Protein AF-A0AA43DBY9-F1 (afdb_monomer)

pLDDT: mean 85.91, std 15.29, range [46.62, 98.38]

Foldseek 3Di:
DVVVVVVVVVVVVVVVVVVVVVVVVPPPDDPDDDDPLADDPVLLVQLVVQLVVQLVVLVPPPDDPVVSVVSSVVSNVVSCVVSVHDPVSNVVNVVVCVVPPD

Structure (mmCIF, N/CA/C/O backbone):
data_AF-A0AA43DBY9-F1
#
_entry.id   AF-A0AA43DBY9-F1
#
loop_
_atom_site.group_PDB
_atom_site.id
_atom_site.type_symbol
_atom_site.label_atom_id
_atom_site.label_alt_id
_atom_site.label_comp_id
_atom_site.label_asym_id
_atom_site.label_entity_id
_atom_site.label_seq_id
_atom_site.pdbx_PDB_ins_code
_atom_site.Cartn_x
_atom_site.Cartn_y
_atom_site.Cartn_z
_atom_site.occupancy
_atom_site.B_iso_or_equiv
_atom_site.auth_seq_id
_atom_site.auth_comp_id
_atom_site.auth_asym_id
_atom_site.auth_atom_id
_atom_site.pdbx_PDB_model_num
ATOM 1 N N . MET A 1 1 ? -58.411 -23.085 41.525 1.00 48.53 1 MET A N 1
ATOM 2 C CA . MET A 1 1 ? -57.059 -22.514 41.765 1.00 48.53 1 MET A CA 1
ATOM 3 C C . MET A 1 1 ? -55.977 -22.887 40.731 1.00 48.53 1 MET A C 1
ATOM 5 O O . MET A 1 1 ? -55.152 -22.036 40.438 1.00 48.53 1 MET A O 1
ATOM 9 N N . ARG A 1 2 ? -55.963 -24.077 40.094 1.00 50.91 2 ARG A N 1
ATOM 10 C CA . ARG A 1 2 ? -54.884 -24.481 39.144 1.00 50.91 2 ARG A CA 1
ATOM 11 C C . ARG A 1 2 ? -54.763 -23.659 37.839 1.00 50.91 2 ARG A C 1
ATOM 13 O O . ARG A 1 2 ? -53.712 -23.691 37.204 1.00 50.91 2 ARG A O 1
ATOM 20 N N . LYS A 1 3 ? -55.812 -22.937 37.414 1.00 50.12 3 LYS A N 1
ATOM 21 C CA . LYS A 1 3 ? -55.824 -22.167 36.148 1.00 50.12 3 LYS A CA 1
ATOM 22 C C . LYS A 1 3 ? -55.060 -20.831 36.223 1.00 50.12 3 LYS A C 1
ATOM 24 O O . LYS A 1 3 ? -54.497 -20.438 35.207 1.00 50.12 3 LYS A O 1
ATOM 29 N N . SER A 1 4 ? -54.985 -20.175 37.389 1.00 46.62 4 SER A N 1
ATOM 30 C CA . SER A 1 4 ? -54.225 -18.916 37.548 1.00 46.62 4 SER A CA 1
ATOM 31 C C . SER A 1 4 ? -52.712 -19.141 37.564 1.00 46.62 4 SER A C 1
ATOM 33 O O . SER A 1 4 ? -51.982 -18.389 36.931 1.00 46.62 4 SER A O 1
ATOM 35 N N . VAL A 1 5 ? -52.241 -20.232 38.182 1.00 58.50 5 VAL A N 1
ATOM 36 C CA . VAL A 1 5 ? -50.803 -20.566 38.263 1.00 58.50 5 VAL A CA 1
ATOM 37 C C . VAL A 1 5 ? -50.212 -20.881 36.880 1.00 58.50 5 VAL A C 1
ATOM 39 O O . VAL A 1 5 ? -49.124 -20.427 36.541 1.00 58.50 5 VAL A O 1
ATOM 42 N N . LYS A 1 6 ? -50.963 -21.592 36.024 1.00 53.59 6 LYS A N 1
ATOM 43 C CA . LYS A 1 6 ? -50.541 -21.896 34.642 1.00 53.59 6 LYS A CA 1
ATOM 44 C C . LYS A 1 6 ? -50.467 -20.652 33.747 1.00 53.59 6 LYS A C 1
ATOM 46 O O . LYS A 1 6 ? -49.659 -20.626 32.823 1.00 53.59 6 LYS A O 1
ATOM 51 N N . ARG A 1 7 ? -51.304 -19.640 34.007 1.00 56.88 7 ARG A N 1
ATOM 52 C CA . ARG A 1 7 ? -51.333 -18.375 33.255 1.00 56.88 7 ARG A CA 1
ATOM 53 C C . ARG A 1 7 ? -50.116 -17.508 33.607 1.00 56.88 7 ARG A C 1
ATOM 55 O O . ARG A 1 7 ? -49.414 -17.073 32.701 1.00 56.88 7 ARG A O 1
ATOM 62 N N . LEU A 1 8 ? -49.781 -17.446 34.900 1.00 56.84 8 LEU A N 1
ATOM 63 C CA . LEU A 1 8 ? -48.598 -16.760 35.429 1.00 56.84 8 LEU A CA 1
ATOM 64 C C . LEU A 1 8 ? -47.279 -17.350 34.884 1.00 56.84 8 LEU A C 1
ATOM 66 O O . LEU A 1 8 ? -46.396 -16.608 34.462 1.00 56.84 8 LEU A O 1
ATOM 70 N N . CYS A 1 9 ? -47.165 -18.684 34.785 1.00 54.81 9 CYS A N 1
ATOM 71 C CA . CYS A 1 9 ? -46.005 -19.334 34.150 1.00 54.81 9 CYS A CA 1
ATOM 72 C C . CYS A 1 9 ? -45.904 -19.075 32.636 1.00 54.81 9 CYS A C 1
ATOM 74 O O . CYS A 1 9 ? -44.797 -19.060 32.099 1.00 54.81 9 CYS A O 1
ATOM 76 N N . ARG A 1 10 ? -47.033 -18.904 31.930 1.00 61.78 10 ARG A N 1
ATOM 77 C CA . ARG A 1 10 ? -47.050 -18.669 30.475 1.00 61.78 10 ARG A CA 1
ATOM 78 C 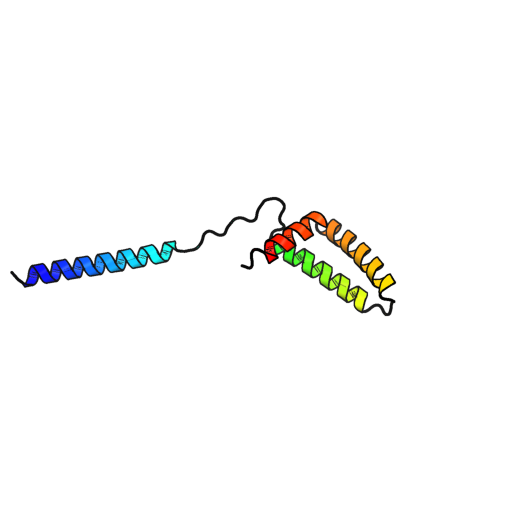C . ARG A 1 10 ? -46.622 -17.241 30.139 1.00 61.78 10 ARG A C 1
ATOM 80 O O . ARG A 1 10 ? -45.821 -17.066 29.230 1.00 61.78 10 ARG A O 1
ATOM 87 N N . GLU A 1 11 ? -47.077 -16.253 30.907 1.00 64.44 11 GLU A N 1
ATOM 88 C CA . GLU A 1 11 ? -46.627 -14.861 30.773 1.00 64.44 11 GLU A CA 1
ATOM 89 C C . GLU A 1 11 ? -45.147 -14.697 31.125 1.00 64.44 11 GLU A C 1
ATOM 91 O O . GLU A 1 11 ? -44.427 -14.039 30.379 1.00 64.44 11 GLU A O 1
ATOM 96 N N . ASN A 1 12 ? -44.654 -15.354 32.183 1.00 64.44 12 ASN A N 1
ATOM 97 C CA . ASN A 1 12 ? -43.228 -15.294 32.519 1.00 64.44 12 ASN A CA 1
ATOM 98 C C . ASN A 1 12 ? -42.338 -15.949 31.455 1.00 64.44 12 ASN A C 1
ATOM 100 O O . ASN A 1 12 ? -41.259 -15.436 31.181 1.00 64.44 12 ASN A O 1
ATOM 104 N N . ARG A 1 13 ? -42.791 -17.036 30.809 1.00 72.94 13 ARG A N 1
ATOM 105 C CA . ARG A 1 13 ? -42.066 -17.658 29.685 1.00 72.94 13 ARG A CA 1
ATOM 106 C C . ARG A 1 13 ? -42.022 -16.762 28.448 1.00 72.94 13 ARG A C 1
ATOM 108 O O . ARG A 1 13 ? -40.979 -16.685 27.810 1.00 72.94 13 ARG A O 1
ATOM 115 N N . VAL A 1 14 ? -43.121 -16.075 28.126 1.00 76.12 14 VAL A N 1
ATOM 116 C CA . VAL A 1 14 ? -43.172 -15.133 26.992 1.00 76.12 14 VAL A CA 1
ATOM 117 C C . VAL A 1 14 ? -42.299 -13.906 27.266 1.00 76.12 14 VAL A C 1
ATOM 119 O O . VAL A 1 14 ? -41.551 -13.490 26.390 1.00 76.12 14 VAL A O 1
ATOM 122 N N . ARG A 1 15 ? -42.308 -13.377 28.497 1.00 75.69 15 ARG A N 1
ATOM 123 C CA . ARG A 1 15 ? -41.419 -12.278 28.910 1.00 75.69 15 ARG A CA 1
ATOM 124 C C . ARG A 1 15 ? -39.942 -12.670 28.847 1.00 75.69 15 ARG A C 1
ATOM 126 O O . ARG A 1 15 ? -39.146 -11.889 28.337 1.00 75.69 15 ARG A O 1
ATOM 133 N N . LEU A 1 16 ? -39.587 -13.881 29.292 1.00 75.31 16 LEU A N 1
ATOM 134 C CA . LEU A 1 16 ? -38.219 -14.404 29.180 1.00 75.31 16 LEU A CA 1
ATOM 135 C C . LEU A 1 16 ? -37.784 -14.555 27.715 1.00 75.31 16 LEU A C 1
ATOM 137 O O . LEU A 1 16 ? -36.661 -14.203 27.372 1.00 75.31 16 LEU A O 1
ATOM 141 N N . ALA A 1 17 ? -38.679 -15.046 26.853 1.00 80.56 17 ALA A N 1
ATOM 142 C CA . ALA A 1 17 ? -38.404 -15.214 25.428 1.00 80.56 17 ALA A CA 1
ATOM 143 C C . ALA A 1 17 ? -38.213 -13.866 24.712 1.00 80.56 17 ALA A C 1
ATOM 145 O O . ALA A 1 17 ? -37.269 -13.717 23.942 1.00 80.56 17 ALA A O 1
ATOM 146 N N . CYS A 1 18 ? -39.048 -12.863 25.004 1.00 77.12 18 CYS A N 1
ATOM 147 C CA . CYS A 1 18 ? -38.882 -11.517 24.453 1.00 77.12 18 CYS A CA 1
ATOM 148 C C . CYS A 1 18 ? -37.597 -10.842 24.956 1.00 77.12 18 CYS A C 1
ATOM 150 O O . CYS A 1 18 ? -36.903 -10.205 24.172 1.00 77.12 18 CYS A O 1
ATOM 152 N N . ALA A 1 19 ? -37.245 -11.013 26.235 1.00 79.62 19 ALA A N 1
ATOM 153 C CA . ALA A 1 19 ? -35.994 -10.489 26.781 1.00 79.62 19 ALA A CA 1
ATOM 154 C C . ALA A 1 19 ? -34.764 -11.132 26.115 1.00 79.62 19 ALA A C 1
ATOM 156 O O . ALA A 1 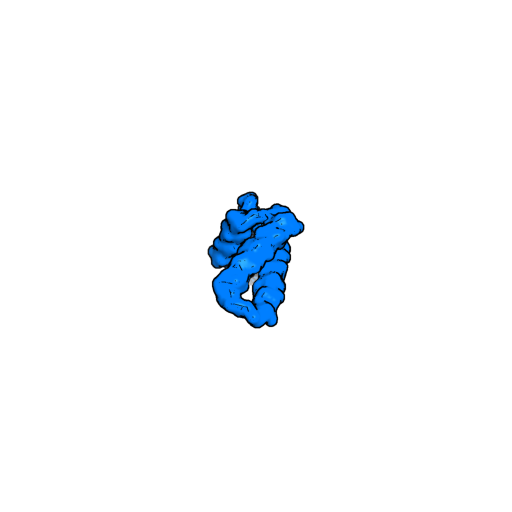19 ? -33.824 -10.428 25.756 1.00 79.62 19 ALA A O 1
ATOM 157 N N . ALA A 1 20 ? -34.795 -12.447 25.873 1.00 79.12 20 ALA A N 1
ATOM 158 C CA . ALA A 1 20 ? -33.735 -13.150 25.150 1.00 79.12 20 ALA A CA 1
ATOM 159 C C . ALA A 1 20 ? -33.612 -12.684 23.687 1.00 79.12 20 ALA A C 1
ATOM 161 O O . ALA A 1 20 ? -32.502 -12.541 23.178 1.00 79.12 20 ALA A O 1
ATOM 162 N N . LEU A 1 21 ? -34.739 -12.387 23.029 1.00 77.69 21 LEU A N 1
ATOM 163 C CA . LEU A 1 21 ? -34.755 -11.862 21.662 1.00 77.69 21 LEU A CA 1
ATOM 164 C C . LEU A 1 21 ? -34.100 -10.473 21.573 1.00 77.69 21 LEU A C 1
ATOM 166 O O . LEU A 1 21 ? -33.373 -10.205 20.626 1.00 77.69 21 LEU A O 1
ATOM 170 N N . VAL A 1 22 ? -34.311 -9.606 22.569 1.00 76.75 22 VAL A N 1
ATOM 171 C CA . VAL A 1 22 ? -33.712 -8.257 22.617 1.00 76.75 22 VAL A CA 1
ATOM 172 C C . VAL A 1 22 ? -32.194 -8.314 22.823 1.00 76.75 22 VAL A C 1
ATOM 174 O O . VAL A 1 22 ? -31.473 -7.540 22.202 1.00 76.75 22 VAL A O 1
ATOM 177 N N . VAL A 1 23 ? -31.686 -9.255 23.627 1.00 75.38 23 VAL A N 1
ATOM 178 C CA . VAL A 1 23 ? -30.234 -9.430 23.840 1.00 75.38 23 VAL A CA 1
ATOM 179 C C . VAL A 1 23 ? -29.516 -9.858 22.552 1.00 75.38 23 VAL A C 1
ATOM 181 O O . VAL A 1 23 ? -28.392 -9.422 22.310 1.00 75.38 23 VAL A O 1
ATOM 184 N N . LEU A 1 24 ? -30.176 -10.631 21.682 1.00 74.69 24 LEU A N 1
ATOM 185 C CA . LEU A 1 24 ? -29.615 -11.044 20.388 1.00 74.69 24 LEU A CA 1
ATOM 186 C C . LEU A 1 24 ? -29.403 -9.870 19.415 1.00 74.69 24 LEU A C 1
ATOM 188 O O . LEU A 1 24 ? -28.491 -9.931 18.595 1.00 74.69 24 LEU A O 1
ATOM 192 N N . PHE A 1 25 ? -30.173 -8.780 19.527 1.00 68.19 25 PHE A N 1
ATOM 193 C CA . PHE A 1 25 ? -30.001 -7.595 18.672 1.00 68.19 25 PHE A CA 1
ATOM 194 C C . PHE A 1 25 ? -28.812 -6.705 19.073 1.00 68.19 25 PHE A C 1
ATOM 196 O O . PHE A 1 25 ? -28.316 -5.951 18.239 1.00 68.19 25 PHE A O 1
ATOM 203 N N . PHE A 1 26 ? -28.313 -6.807 20.310 1.00 64.06 26 PHE A N 1
ATOM 204 C CA . PHE A 1 26 ? -27.156 -6.031 20.787 1.00 64.06 26 PHE A CA 1
ATOM 205 C C . PHE A 1 26 ? -25.814 -6.766 20.651 1.00 64.06 26 PHE A C 1
ATOM 207 O O . PHE A 1 26 ? -24.777 -6.214 21.010 1.00 64.06 26 PHE A O 1
ATOM 214 N N . ALA A 1 27 ? -25.803 -7.982 20.097 1.00 66.81 27 ALA A N 1
ATOM 215 C CA . ALA A 1 27 ? -24.582 -8.757 19.864 1.00 66.81 27 ALA A CA 1
ATOM 216 C C . ALA A 1 27 ? -23.788 -8.308 18.617 1.00 66.81 27 ALA A C 1
ATOM 218 O O . ALA A 1 27 ? -22.812 -8.957 18.246 1.00 66.81 27 ALA A O 1
ATOM 219 N N . CYS A 1 28 ? -24.189 -7.213 17.961 1.00 64.94 28 CYS A N 1
ATOM 220 C CA . CYS A 1 28 ? -23.444 -6.653 16.839 1.00 64.94 28 CYS A CA 1
ATOM 221 C C . CYS A 1 28 ? -22.092 -6.133 17.349 1.00 64.94 28 CYS A C 1
ATOM 223 O O . CYS A 1 28 ? -22.028 -5.172 18.119 1.00 64.94 28 CYS A O 1
ATOM 225 N N . GLY A 1 29 ? -21.029 -6.847 16.976 1.00 59.44 29 GLY A N 1
ATOM 226 C CA . GLY A 1 29 ? -19.674 -6.643 17.469 1.00 59.44 29 GLY A CA 1
ATOM 227 C C . GLY A 1 29 ? -19.185 -5.215 17.251 1.00 59.44 29 GLY A C 1
ATOM 228 O O . GLY A 1 29 ? -19.429 -4.596 16.214 1.00 59.44 29 GLY A O 1
ATOM 229 N N . LYS A 1 30 ? -18.477 -4.690 18.252 1.00 58.59 30 LYS A N 1
ATOM 230 C CA . LYS A 1 30 ? -17.735 -3.438 18.121 1.00 58.59 30 LYS A CA 1
ATOM 231 C C . LYS A 1 30 ? -16.705 -3.638 17.012 1.00 58.59 30 LYS A C 1
ATOM 233 O O . LYS A 1 30 ? -15.836 -4.491 17.147 1.00 58.59 30 LYS A O 1
ATOM 238 N N . LYS A 1 31 ? -16.807 -2.863 15.933 1.00 61.75 31 LYS A N 1
ATOM 239 C CA . LYS A 1 31 ? -15.705 -2.725 14.980 1.00 61.75 31 LYS A CA 1
ATOM 240 C C . LYS A 1 31 ? -14.574 -2.044 15.741 1.00 61.75 31 LYS A C 1
ATOM 242 O O . LYS A 1 31 ? -14.728 -0.890 16.142 1.00 61.75 31 LYS A O 1
ATOM 247 N N . GLU A 1 32 ? -13.511 -2.782 16.039 1.00 69.94 32 GLU A N 1
ATOM 248 C CA . GLU A 1 32 ? -12.295 -2.189 16.587 1.00 69.94 32 GLU A CA 1
ATOM 249 C C . GLU A 1 32 ? -11.808 -1.132 15.596 1.00 69.94 32 GLU A C 1
ATOM 251 O O . GLU A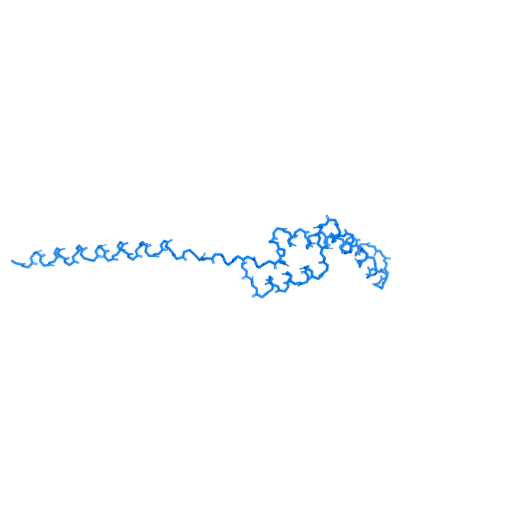 1 32 ? -11.707 -1.382 14.395 1.00 69.94 32 GLU A O 1
ATOM 256 N N . GLY A 1 33 ? -11.623 0.092 16.090 1.00 76.00 33 GLY A N 1
ATOM 257 C CA . GLY A 1 33 ? -11.120 1.183 15.269 1.00 76.00 33 GLY A CA 1
ATOM 258 C C . GLY A 1 33 ? -9.698 0.869 14.818 1.00 76.00 33 GLY A C 1
ATOM 259 O O . GLY A 1 33 ? -8.889 0.393 15.614 1.00 76.00 33 GLY A O 1
ATOM 260 N N . ILE A 1 34 ? -9.405 1.143 13.549 1.00 85.75 34 ILE A N 1
ATOM 261 C CA . ILE A 1 34 ? -8.057 1.008 12.995 1.00 85.75 34 ILE A CA 1
ATOM 262 C C . ILE A 1 34 ? -7.119 1.955 13.777 1.00 85.75 34 ILE A C 1
ATOM 264 O O . ILE A 1 34 ? -7.462 3.132 13.933 1.00 85.75 34 ILE A O 1
ATOM 268 N N . PRO A 1 35 ? -5.971 1.475 14.295 1.00 88.62 35 PRO A N 1
ATOM 269 C CA . PRO A 1 35 ? -5.021 2.314 15.022 1.00 88.62 35 PRO A CA 1
ATOM 270 C C . PRO A 1 35 ? -4.472 3.465 14.170 1.00 88.62 35 PRO A C 1
ATOM 272 O O . PRO A 1 35 ? -4.370 3.360 12.947 1.00 88.62 35 PRO A O 1
ATOM 275 N N . GLU A 1 36 ? -4.045 4.551 14.818 1.00 89.62 36 GLU A N 1
ATOM 276 C CA . GLU A 1 36 ? -3.385 5.657 14.119 1.00 89.62 36 GLU A CA 1
ATOM 277 C C . GLU A 1 36 ? -2.122 5.192 13.378 1.00 89.62 36 GLU A C 1
ATOM 279 O O . GLU A 1 36 ? -1.355 4.348 13.849 1.00 89.62 36 GLU A O 1
ATOM 284 N N . GLY A 1 37 ? -1.889 5.767 12.196 1.00 91.81 37 GLY A N 1
ATOM 285 C CA . GLY A 1 37 ? -0.741 5.419 11.361 1.00 91.81 37 GLY A CA 1
ATOM 286 C C . GLY A 1 37 ? -0.864 4.069 10.647 1.00 91.81 37 GLY A C 1
ATOM 287 O O . GLY A 1 37 ? 0.140 3.589 10.112 1.00 91.81 37 GLY A O 1
ATOM 288 N N . ILE A 1 38 ? -2.050 3.461 10.639 1.00 96.06 38 ILE A N 1
ATOM 289 C CA . ILE A 1 38 ? -2.410 2.357 9.751 1.00 96.06 38 ILE A CA 1
ATOM 290 C C . ILE A 1 38 ? -3.283 2.907 8.622 1.00 96.06 38 ILE A C 1
ATOM 292 O O . ILE A 1 38 ? -4.193 3.697 8.866 1.00 96.06 38 ILE A O 1
ATOM 296 N N . LEU A 1 39 ? -3.001 2.493 7.388 1.00 96.19 39 LEU A N 1
ATOM 297 C CA . LEU A 1 39 ? -3.837 2.808 6.234 1.00 96.19 39 LEU A CA 1
ATOM 298 C C . LEU A 1 39 ? -5.235 2.228 6.439 1.00 96.19 39 LEU A C 1
ATOM 300 O O . LEU A 1 39 ? -5.386 1.070 6.843 1.00 96.19 39 LEU A O 1
ATOM 304 N N . SER A 1 40 ? -6.260 3.005 6.108 1.00 95.00 40 SER A N 1
ATOM 305 C CA . SER A 1 40 ? -7.619 2.482 6.012 1.00 95.00 40 SER A CA 1
ATOM 306 C C . SER A 1 40 ? -7.693 1.345 4.988 1.00 95.00 40 SER A C 1
ATOM 308 O O . SER A 1 40 ? -6.808 1.176 4.144 1.00 95.00 40 SER A O 1
ATOM 310 N N . GLN A 1 41 ? -8.750 0.539 5.062 1.00 93.69 41 GLN A N 1
ATOM 311 C CA . GLN A 1 41 ? -8.907 -0.601 4.163 1.00 93.69 41 GLN A CA 1
ATOM 312 C C . GLN A 1 41 ? -8.921 -0.149 2.696 1.00 93.69 41 GLN A C 1
ATOM 314 O O . GLN A 1 41 ? -8.250 -0.754 1.863 1.00 93.69 41 GLN A O 1
ATOM 319 N N . ASP A 1 42 ? -9.608 0.955 2.401 1.00 95.19 42 ASP A N 1
ATOM 320 C CA . ASP A 1 42 ? -9.686 1.526 1.055 1.00 95.19 42 ASP A CA 1
ATOM 321 C C . ASP A 1 42 ? -8.318 2.028 0.566 1.00 95.19 42 ASP A C 1
ATOM 323 O O . ASP A 1 42 ? -7.923 1.751 -0.568 1.00 95.19 42 ASP A O 1
ATOM 327 N N . GLU A 1 43 ? -7.551 2.709 1.424 1.00 96.88 43 GLU A N 1
ATOM 328 C CA . GLU A 1 43 ? -6.186 3.141 1.098 1.00 96.88 43 GLU A CA 1
ATOM 329 C C . GLU A 1 43 ? -5.261 1.947 0.849 1.00 96.88 43 GLU A C 1
ATOM 331 O O . GLU A 1 43 ? -4.501 1.950 -0.118 1.00 96.88 43 GLU A O 1
ATOM 336 N N . MET A 1 44 ? -5.346 0.901 1.676 1.00 96.44 44 MET A N 1
ATOM 337 C CA . MET A 1 44 ? -4.551 -0.317 1.513 1.00 96.44 44 MET A CA 1
ATOM 338 C C . MET A 1 44 ? -4.878 -1.031 0.196 1.00 96.44 44 MET A C 1
ATOM 340 O O . MET A 1 44 ? -3.969 -1.396 -0.549 1.00 96.44 44 MET A O 1
ATOM 344 N N . VAL A 1 45 ? -6.165 -1.190 -0.127 1.00 96.94 45 VAL A N 1
ATOM 345 C CA . VAL A 1 45 ? -6.609 -1.772 -1.403 1.00 96.94 45 VAL A CA 1
ATOM 346 C C . VAL A 1 45 ? -6.071 -0.961 -2.580 1.00 96.94 45 VAL A C 1
ATOM 348 O O . VAL A 1 45 ? -5.598 -1.544 -3.558 1.00 96.94 45 VAL A O 1
ATOM 351 N N . ASN A 1 46 ? -6.095 0.368 -2.485 1.00 98.00 46 ASN A N 1
ATOM 352 C CA . ASN A 1 46 ? -5.597 1.244 -3.539 1.00 98.00 46 ASN A CA 1
ATOM 353 C C . ASN A 1 46 ? -4.076 1.099 -3.736 1.00 98.00 46 ASN A C 1
ATOM 355 O O . ASN A 1 46 ? -3.617 0.900 -4.861 1.00 98.00 46 ASN A O 1
ATOM 359 N N . VAL A 1 47 ? -3.301 1.105 -2.643 1.00 98.12 47 VAL A N 1
ATOM 360 C CA . VAL A 1 47 ? -1.843 0.893 -2.685 1.00 98.12 47 VAL A CA 1
ATOM 361 C C . VAL A 1 47 ? -1.508 -0.470 -3.293 1.00 98.12 47 VAL A C 1
ATOM 363 O O . VAL A 1 47 ? -0.723 -0.538 -4.236 1.00 98.12 47 VAL A O 1
ATOM 366 N N . LEU A 1 48 ? -2.130 -1.551 -2.813 1.00 97.88 48 LEU A N 1
ATOM 367 C CA . LEU A 1 48 ? -1.878 -2.906 -3.317 1.00 97.88 48 LEU A CA 1
ATOM 368 C C . LEU A 1 48 ? -2.237 -3.053 -4.799 1.00 97.88 48 LEU A C 1
ATOM 370 O O . LEU A 1 48 ? -1.511 -3.706 -5.546 1.00 97.88 48 LEU A O 1
ATOM 374 N N . SER A 1 49 ? -3.332 -2.429 -5.233 1.00 98.38 49 SER A N 1
ATOM 375 C CA . SER A 1 49 ? -3.765 -2.470 -6.631 1.00 98.38 49 SER A CA 1
ATOM 376 C C . SER A 1 49 ? -2.761 -1.779 -7.553 1.00 98.38 49 SER A C 1
ATOM 378 O O . SER A 1 49 ? -2.379 -2.341 -8.579 1.00 98.38 49 SER A O 1
ATOM 380 N N . GLU A 1 50 ? -2.301 -0.581 -7.189 1.00 98.31 50 GLU A N 1
ATOM 381 C CA . GLU A 1 50 ? -1.305 0.165 -7.967 1.00 98.31 50 GLU A CA 1
ATOM 382 C C . GLU A 1 50 ? 0.040 -0.570 -8.015 1.00 98.31 50 GLU A C 1
ATOM 384 O O . GLU A 1 50 ? 0.624 -0.694 -9.096 1.00 98.31 50 GLU A O 1
ATOM 389 N N . LEU A 1 51 ? 0.492 -1.122 -6.880 1.00 98.12 51 LEU A N 1
ATOM 390 C CA . LEU A 1 51 ? 1.698 -1.951 -6.808 1.00 98.12 51 LEU A CA 1
ATOM 391 C C . LEU A 1 51 ? 1.595 -3.162 -7.737 1.00 98.12 51 LEU A C 1
ATOM 393 O O . LEU A 1 51 ? 2.459 -3.358 -8.589 1.00 98.12 51 LEU A O 1
ATOM 397 N N . TYR A 1 52 ? 0.503 -3.923 -7.648 1.00 98.12 52 TYR A N 1
ATOM 398 C CA . TYR A 1 52 ? 0.304 -5.111 -8.475 1.00 98.12 52 TYR A CA 1
ATOM 399 C C . TYR A 1 52 ? 0.262 -4.769 -9.968 1.00 98.12 52 TYR A C 1
ATOM 401 O O . TYR A 1 52 ? 0.903 -5.429 -10.783 1.00 98.12 52 TYR A O 1
ATOM 409 N N . ILE A 1 53 ? -0.445 -3.702 -10.351 1.00 98.00 53 ILE A N 1
ATOM 410 C CA . ILE A 1 53 ?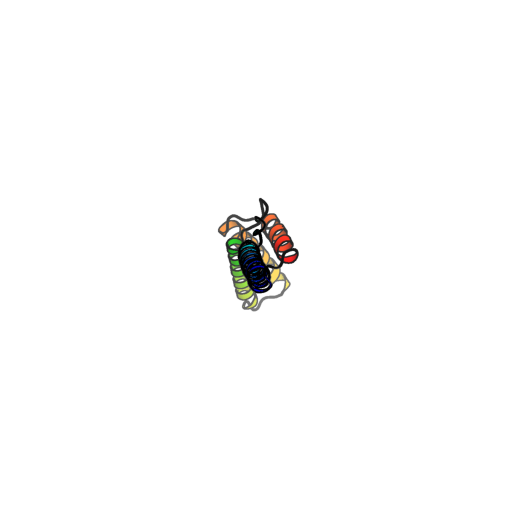 -0.482 -3.237 -11.743 1.00 98.00 53 ILE A CA 1
ATOM 411 C C . ILE A 1 53 ? 0.919 -2.835 -12.220 1.00 98.00 53 ILE A C 1
ATOM 413 O O . ILE A 1 53 ? 1.283 -3.134 -13.360 1.00 98.00 53 ILE A O 1
ATOM 417 N N . ALA A 1 54 ? 1.710 -2.157 -11.388 1.00 97.38 54 ALA A N 1
ATOM 418 C CA . ALA A 1 54 ? 3.073 -1.772 -11.737 1.00 97.38 54 ALA A CA 1
ATOM 419 C C . ALA A 1 54 ? 3.992 -2.988 -11.899 1.00 97.38 54 ALA A C 1
ATOM 421 O O . ALA A 1 54 ? 4.696 -3.079 -12.905 1.00 97.38 54 ALA A O 1
ATOM 422 N N . GLU A 1 55 ? 3.930 -3.952 -10.981 1.00 96.38 55 GLU A N 1
ATOM 423 C CA . GLU A 1 55 ? 4.658 -5.216 -11.092 1.00 96.38 55 GLU A CA 1
ATOM 424 C C . GLU A 1 55 ? 4.286 -5.971 -12.370 1.00 96.38 55 GLU A C 1
ATOM 426 O O . GLU A 1 55 ? 5.177 -6.409 -13.098 1.00 96.38 55 GLU A O 1
ATOM 431 N N . GLN A 1 56 ? 2.991 -6.071 -12.696 1.00 97.00 56 GLN A N 1
ATOM 432 C CA . GLN A 1 56 ? 2.546 -6.726 -13.928 1.00 97.00 56 GLN A CA 1
ATOM 433 C C . GLN A 1 56 ? 3.003 -5.977 -15.182 1.00 97.00 56 GLN A C 1
ATOM 435 O O . GLN A 1 56 ? 3.402 -6.593 -16.165 1.00 97.00 56 GLN A O 1
ATOM 440 N N . LYS A 1 57 ? 3.025 -4.641 -15.171 1.00 96.06 57 LYS A N 1
ATOM 441 C CA . LYS A 1 57 ? 3.604 -3.879 -16.288 1.00 96.06 57 LYS A CA 1
ATOM 442 C C . LYS A 1 57 ? 5.082 -4.211 -16.469 1.00 96.06 57 LYS A C 1
ATOM 444 O O . LYS A 1 57 ? 5.509 -4.454 -17.594 1.00 96.06 57 LYS A O 1
ATOM 449 N N . VAL A 1 58 ? 5.853 -4.268 -15.384 1.00 96.19 58 VAL A N 1
ATOM 450 C CA . VAL A 1 58 ? 7.278 -4.616 -15.457 1.00 96.19 58 VAL A CA 1
ATOM 451 C C . VAL A 1 58 ? 7.478 -6.076 -15.870 1.00 96.19 58 VAL A C 1
ATOM 453 O O . VAL A 1 58 ? 8.398 -6.353 -16.633 1.00 96.19 58 VAL A O 1
ATOM 456 N N . SER A 1 59 ? 6.615 -7.001 -15.441 1.00 93.44 59 SER A N 1
ATOM 457 C CA . SER A 1 59 ? 6.714 -8.424 -15.798 1.00 93.44 59 SER A CA 1
ATOM 458 C C . SER A 1 59 ? 6.527 -8.676 -17.298 1.00 93.44 59 SER A C 1
ATOM 460 O O . SER A 1 59 ? 7.103 -9.621 -17.834 1.00 93.44 59 SER A O 1
ATOM 462 N N . THR A 1 60 ? 5.786 -7.807 -17.996 1.00 95.38 60 THR A N 1
ATOM 463 C CA . THR A 1 60 ? 5.654 -7.866 -19.463 1.00 95.38 60 THR A CA 1
ATOM 464 C C . THR A 1 60 ? 6.884 -7.356 -20.216 1.00 95.38 60 THR A C 1
ATOM 466 O O . THR A 1 60 ? 7.026 -7.617 -21.413 1.00 95.38 60 THR A O 1
ATOM 469 N N . LEU A 1 61 ? 7.800 -6.651 -19.543 1.00 94.19 61 LEU A N 1
ATOM 470 C CA . LEU A 1 61 ? 9.058 -6.228 -20.146 1.00 94.19 61 LEU A CA 1
ATOM 471 C C . LEU A 1 61 ? 9.974 -7.453 -20.258 1.00 94.19 61 LEU A C 1
ATOM 473 O O . LEU A 1 61 ? 10.265 -8.118 -19.268 1.00 94.19 61 LEU A O 1
ATOM 477 N N . SER A 1 62 ? 10.459 -7.752 -21.464 1.00 94.00 62 SER A N 1
ATOM 478 C CA . SER A 1 62 ? 11.412 -8.848 -21.712 1.00 94.00 62 SER A CA 1
ATOM 479 C C . SER A 1 62 ? 12.826 -8.482 -21.234 1.00 94.00 62 SER A C 1
ATOM 481 O O . SER A 1 62 ? 13.760 -8.379 -22.025 1.00 94.00 62 SER A O 1
ATOM 483 N N . ILE A 1 63 ? 12.969 -8.226 -19.935 1.00 95.56 63 ILE A N 1
ATOM 484 C CA . ILE A 1 63 ? 14.205 -7.803 -19.270 1.00 95.56 63 ILE A CA 1
ATOM 485 C C . ILE A 1 63 ? 14.655 -8.840 -18.241 1.00 95.56 63 ILE A C 1
ATOM 487 O O . ILE A 1 63 ? 13.898 -9.718 -17.828 1.00 95.56 63 ILE A O 1
ATOM 491 N N . THR A 1 64 ? 15.912 -8.743 -17.809 1.00 96.06 64 THR A N 1
ATOM 492 C CA . THR A 1 64 ? 16.443 -9.628 -16.770 1.00 96.06 64 THR A CA 1
ATOM 493 C C . THR A 1 64 ? 15.802 -9.333 -15.414 1.00 96.06 64 THR A C 1
ATOM 495 O O . THR A 1 64 ? 15.357 -8.216 -15.136 1.00 96.06 64 THR A O 1
ATOM 498 N N . ARG A 1 65 ? 15.808 -10.337 -14.530 1.00 92.62 65 ARG A N 1
ATOM 499 C CA . ARG A 1 65 ? 15.250 -10.224 -13.175 1.00 92.62 65 ARG A CA 1
ATOM 500 C C . ARG A 1 65 ? 15.904 -9.113 -12.349 1.00 92.62 65 ARG A C 1
ATOM 502 O O . ARG A 1 65 ? 15.241 -8.453 -11.559 1.00 92.62 65 ARG A O 1
ATOM 509 N N . ASP A 1 66 ? 17.205 -8.903 -12.501 1.00 94.50 66 ASP A N 1
ATOM 510 C CA . ASP A 1 66 ? 17.909 -7.899 -11.699 1.00 94.50 66 ASP A CA 1
ATOM 511 C C . ASP A 1 66 ? 17.557 -6.476 -12.149 1.00 94.50 66 ASP A C 1
ATOM 513 O O . ASP A 1 66 ? 17.370 -5.587 -11.313 1.00 94.50 66 ASP A O 1
ATOM 517 N N . SER A 1 67 ? 17.367 -6.281 -13.458 1.00 95.56 67 SER A N 1
ATOM 518 C CA . SER A 1 67 ? 16.851 -5.030 -14.013 1.00 95.56 67 SER A CA 1
ATOM 519 C C . SER A 1 67 ? 15.394 -4.796 -13.623 1.00 95.56 67 SER A C 1
ATOM 521 O O . SER A 1 67 ? 15.050 -3.686 -13.222 1.00 95.56 67 SER A O 1
ATOM 523 N N . SER A 1 68 ? 14.543 -5.828 -13.675 1.00 96.12 68 SER A N 1
ATOM 524 C CA . SER A 1 68 ? 13.134 -5.691 -13.291 1.00 96.12 68 SER A CA 1
ATOM 525 C C . SER A 1 68 ? 12.978 -5.253 -11.834 1.00 96.12 68 SER A C 1
ATOM 527 O O . SER A 1 68 ? 12.174 -4.369 -11.554 1.00 96.12 68 SER A O 1
ATOM 529 N N . ARG A 1 69 ? 13.807 -5.775 -10.918 1.00 95.44 69 ARG A N 1
ATOM 530 C CA . ARG A 1 69 ? 13.807 -5.371 -9.500 1.00 95.44 69 ARG A CA 1
ATOM 531 C C . ARG A 1 69 ? 14.111 -3.889 -9.294 1.00 95.44 69 ARG A C 1
ATOM 533 O O . ARG A 1 69 ? 13.461 -3.260 -8.468 1.00 95.44 69 ARG A O 1
ATOM 540 N N . HIS A 1 70 ? 15.066 -3.326 -10.034 1.00 96.44 70 HIS A N 1
ATOM 541 C CA . HIS A 1 70 ? 15.370 -1.892 -9.942 1.00 96.44 70 HIS A CA 1
ATOM 542 C C . HIS A 1 70 ? 14.206 -1.030 -10.433 1.00 96.44 70 HIS A C 1
ATOM 544 O O . HIS A 1 70 ? 13.887 -0.014 -9.820 1.00 96.44 70 HIS A O 1
ATOM 550 N N . ILE A 1 71 ? 13.556 -1.447 -11.521 1.00 96.88 71 ILE A N 1
ATOM 551 C CA . ILE A 1 71 ? 12.411 -0.719 -12.073 1.00 96.88 71 ILE A CA 1
ATOM 552 C C . ILE A 1 71 ? 11.220 -0.787 -11.115 1.00 96.88 71 ILE A C 1
ATOM 554 O O . ILE A 1 71 ? 10.587 0.238 -10.879 1.00 96.88 71 ILE A O 1
ATOM 558 N N . ILE A 1 72 ? 10.936 -1.959 -10.536 1.00 96.88 72 ILE A N 1
ATOM 559 C CA . ILE A 1 72 ? 9.866 -2.121 -9.542 1.00 96.88 72 ILE A CA 1
ATOM 560 C C . ILE A 1 72 ? 10.128 -1.219 -8.334 1.00 96.88 72 ILE A C 1
ATOM 562 O O . ILE A 1 72 ? 9.250 -0.444 -7.983 1.00 96.88 72 ILE A O 1
ATOM 566 N N . ALA A 1 73 ? 11.343 -1.216 -7.776 1.00 96.19 73 ALA A N 1
ATOM 567 C CA . ALA A 1 73 ? 11.678 -0.368 -6.628 1.00 96.19 73 ALA A CA 1
ATOM 568 C C . ALA A 1 73 ? 11.497 1.136 -6.918 1.00 96.19 73 ALA A C 1
ATOM 570 O O . ALA A 1 73 ? 11.012 1.885 -6.072 1.00 96.19 73 ALA A O 1
ATOM 571 N N . ALA A 1 74 ? 11.844 1.591 -8.127 1.00 96.69 74 ALA A N 1
ATOM 572 C CA . ALA A 1 74 ? 11.580 2.970 -8.537 1.00 96.69 74 ALA A CA 1
ATOM 573 C C . ALA A 1 74 ? 10.069 3.256 -8.638 1.00 96.69 74 ALA A C 1
ATOM 575 O O . ALA A 1 74 ? 9.604 4.300 -8.184 1.00 96.69 74 ALA A O 1
ATOM 576 N N . LYS A 1 75 ? 9.292 2.312 -9.187 1.00 97.62 75 LYS A N 1
ATOM 577 C CA . LYS A 1 75 ? 7.833 2.435 -9.316 1.00 97.62 75 LYS A CA 1
ATOM 578 C C . LYS A 1 75 ? 7.111 2.409 -7.973 1.00 97.62 75 LYS A C 1
ATOM 580 O O . LYS A 1 75 ? 6.168 3.171 -7.803 1.00 97.62 75 LYS A O 1
ATOM 585 N N . GLU A 1 76 ? 7.562 1.595 -7.024 1.00 97.12 76 GLU A N 1
ATOM 586 C CA . GLU A 1 76 ? 7.067 1.595 -5.642 1.00 97.12 76 GLU A CA 1
ATOM 587 C C . GLU A 1 76 ? 7.195 2.987 -5.013 1.00 97.12 76 GLU A C 1
ATOM 589 O O . GLU A 1 76 ? 6.222 3.503 -4.466 1.00 97.12 76 GLU A O 1
ATOM 594 N N . GLY A 1 77 ? 8.359 3.632 -5.165 1.00 97.12 77 GLY A N 1
ATOM 595 C CA . GLY A 1 77 ? 8.583 5.002 -4.694 1.00 97.12 77 GLY A CA 1
ATOM 596 C C . GLY A 1 77 ? 7.599 6.008 -5.300 1.00 97.12 77 GLY A C 1
ATOM 597 O O . GLY A 1 77 ? 6.934 6.732 -4.562 1.00 97.12 77 GLY A O 1
ATOM 598 N N . GLU A 1 78 ? 7.436 5.994 -6.628 1.00 97.81 78 GLU A N 1
ATOM 599 C CA . GLU A 1 78 ? 6.470 6.856 -7.332 1.00 97.81 78 GLU A CA 1
ATOM 600 C C . GLU A 1 78 ? 5.023 6.630 -6.849 1.00 97.81 78 GLU A C 1
ATOM 602 O O . GLU A 1 78 ? 4.248 7.578 -6.712 1.00 97.81 78 GLU A O 1
ATOM 607 N N . ILE A 1 79 ? 4.639 5.376 -6.589 1.00 98.31 79 ILE A N 1
ATOM 608 C CA . ILE A 1 79 ? 3.296 5.016 -6.110 1.00 98.31 79 ILE A CA 1
ATOM 609 C C . ILE A 1 79 ? 3.073 5.523 -4.688 1.00 98.31 79 ILE A C 1
ATOM 611 O O . ILE A 1 79 ? 2.012 6.079 -4.398 1.00 98.31 79 ILE A O 1
ATOM 615 N N .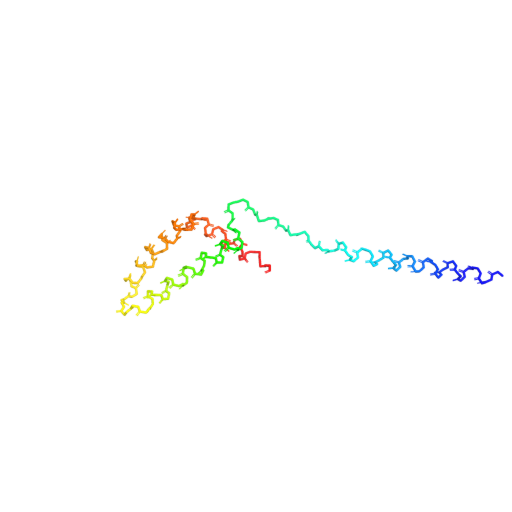 PHE A 1 80 ? 4.058 5.362 -3.805 1.00 97.94 80 PHE A N 1
ATOM 616 C CA . PHE A 1 80 ? 3.956 5.847 -2.433 1.00 97.94 80 PHE A CA 1
ATOM 617 C C . PHE A 1 80 ? 3.830 7.370 -2.380 1.00 97.94 80 PHE A C 1
ATOM 619 O O . PHE A 1 80 ? 2.966 7.877 -1.665 1.00 97.94 80 PHE A O 1
ATOM 626 N N . GLU A 1 81 ? 4.590 8.093 -3.205 1.00 97.75 81 GLU A N 1
ATOM 627 C CA . GLU A 1 81 ? 4.439 9.543 -3.356 1.00 97.75 81 GLU A CA 1
ATOM 628 C C . GLU A 1 81 ? 3.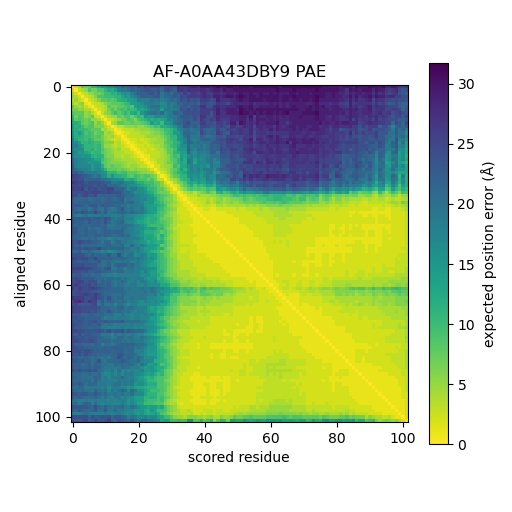052 9.920 -3.899 1.00 97.75 81 GLU A C 1
ATOM 630 O O . GLU A 1 81 ? 2.362 10.750 -3.306 1.00 97.75 81 GLU A O 1
ATOM 635 N N . LYS A 1 82 ? 2.594 9.264 -4.976 1.00 97.88 82 LYS A N 1
ATOM 636 C CA . LYS A 1 82 ? 1.269 9.495 -5.585 1.00 97.88 82 LYS A CA 1
ATOM 637 C C . LYS A 1 82 ? 0.126 9.312 -4.582 1.00 97.88 82 LYS A C 1
ATOM 639 O O . LYS A 1 82 ? -0.871 10.030 -4.652 1.00 97.88 82 LYS A O 1
ATOM 644 N N . LEU A 1 83 ? 0.252 8.343 -3.679 1.00 97.62 83 LEU A N 1
ATOM 645 C CA . LEU A 1 83 ? -0.769 7.994 -2.691 1.00 97.62 83 LEU A CA 1
ATOM 646 C C . LEU A 1 83 ? -0.535 8.643 -1.318 1.00 97.62 83 LEU A C 1
ATOM 648 O O . LEU A 1 83 ? -1.258 8.324 -0.379 1.00 97.62 83 LEU A O 1
ATOM 652 N N . ASN A 1 84 ? 0.429 9.564 -1.193 1.00 97.00 84 ASN A N 1
ATOM 653 C CA . ASN A 1 84 ? 0.786 10.240 0.062 1.00 97.00 84 ASN A CA 1
ATOM 654 C C . ASN A 1 84 ? 1.052 9.265 1.227 1.00 97.00 84 ASN A C 1
ATOM 656 O O . ASN A 1 84 ? 0.653 9.506 2.365 1.00 97.00 84 ASN A O 1
ATOM 660 N N . THR A 1 85 ? 1.729 8.154 0.941 1.00 96.75 85 THR A N 1
ATOM 661 C CA . THR A 1 85 ? 2.096 7.129 1.924 1.00 96.75 85 THR A CA 1
ATOM 662 C C . THR A 1 85 ? 3.606 6.886 1.922 1.00 96.75 85 THR A C 1
ATOM 664 O O . THR A 1 85 ? 4.352 7.460 1.133 1.00 96.75 85 THR A O 1
ATOM 667 N N . THR A 1 86 ? 4.085 6.045 2.834 1.00 97.25 86 THR A N 1
ATOM 668 C CA . THR A 1 86 ? 5.495 5.649 2.923 1.00 97.25 86 THR A CA 1
ATOM 669 C C . THR A 1 86 ? 5.621 4.133 2.956 1.00 97.25 86 THR A C 1
ATOM 671 O O . THR A 1 86 ? 4.727 3.442 3.445 1.00 97.25 86 THR A O 1
ATOM 674 N N . ASP A 1 87 ? 6.775 3.612 2.538 1.00 96.19 87 ASP A N 1
ATOM 6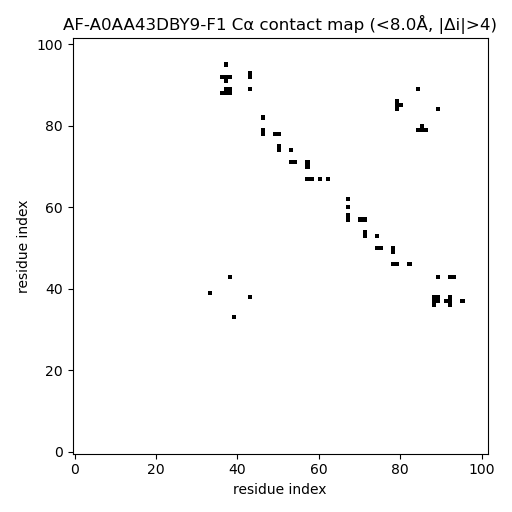75 C CA . ASP A 1 87 ? 7.111 2.185 2.657 1.00 96.19 87 ASP A CA 1
ATOM 676 C C . ASP A 1 87 ? 6.916 1.658 4.093 1.00 96.19 87 ASP A C 1
ATOM 678 O O . ASP A 1 87 ? 6.327 0.601 4.313 1.00 96.19 87 ASP A O 1
ATOM 682 N N . SER A 1 88 ? 7.338 2.435 5.096 1.00 96.88 88 SER A N 1
ATOM 683 C CA . SER A 1 88 ? 7.174 2.081 6.509 1.00 96.88 88 SER A CA 1
ATOM 684 C C . SER A 1 88 ? 5.706 2.014 6.943 1.00 96.88 88 SER A C 1
ATOM 686 O O . SER A 1 88 ? 5.326 1.110 7.691 1.00 96.88 88 SER A O 1
ATOM 688 N N . THR A 1 89 ? 4.874 2.943 6.466 1.00 97.56 89 THR A N 1
ATOM 689 C CA . THR A 1 89 ? 3.438 2.991 6.771 1.00 97.56 89 THR A CA 1
ATOM 690 C C . THR A 1 89 ? 2.713 1.841 6.090 1.00 97.56 89 THR A C 1
ATOM 692 O O . THR A 1 89 ? 1.931 1.147 6.740 1.00 97.56 89 THR A O 1
ATOM 695 N N . PHE A 1 90 ? 3.029 1.575 4.821 1.00 97.69 90 PHE A N 1
ATOM 696 C CA . PHE A 1 90 ? 2.522 0.426 4.083 1.00 97.69 90 PHE A CA 1
ATOM 697 C C . PHE A 1 90 ? 2.870 -0.890 4.788 1.00 97.69 90 PHE A C 1
ATOM 699 O O . PHE A 1 90 ? 1.965 -1.652 5.109 1.00 97.69 90 PHE A O 1
ATOM 706 N N . LYS A 1 91 ? 4.144 -1.128 5.130 1.00 97.12 91 LYS A N 1
ATOM 707 C CA . LYS A 1 91 ? 4.586 -2.353 5.824 1.00 97.12 91 LYS A CA 1
ATOM 708 C C . LYS A 1 91 ? 3.898 -2.552 7.169 1.00 97.12 91 LYS A C 1
ATOM 710 O O . LYS A 1 91 ? 3.436 -3.650 7.470 1.00 97.12 91 LYS A O 1
ATOM 715 N N . ARG A 1 92 ? 3.800 -1.491 7.977 1.00 97.31 92 ARG A N 1
ATOM 716 C CA . ARG A 1 92 ? 3.107 -1.548 9.272 1.00 97.31 92 ARG A CA 1
ATOM 717 C C . ARG A 1 92 ? 1.625 -1.881 9.092 1.00 97.31 92 ARG A C 1
ATOM 719 O O . ARG A 1 92 ? 1.090 -2.695 9.837 1.00 97.31 92 ARG A O 1
ATOM 726 N N . SER A 1 93 ? 0.993 -1.288 8.085 1.00 97.06 93 SER A N 1
ATOM 727 C CA . SER A 1 93 ? -0.412 -1.532 7.762 1.00 97.06 93 SER A CA 1
ATOM 728 C C . SER A 1 93 ? -0.643 -2.940 7.221 1.00 97.06 93 SER A C 1
ATOM 730 O O . SER A 1 93 ? -1.603 -3.591 7.612 1.00 97.06 93 SER A O 1
ATOM 732 N N . LEU A 1 94 ? 0.256 -3.445 6.376 1.00 96.75 94 LEU A N 1
ATOM 733 C CA . LEU A 1 94 ? 0.189 -4.804 5.850 1.00 96.75 94 LEU A CA 1
ATOM 734 C C . LEU A 1 94 ? 0.269 -5.830 6.985 1.00 96.75 94 LEU A C 1
ATOM 736 O O . LEU A 1 94 ? -0.576 -6.715 7.057 1.00 96.75 94 LEU A O 1
ATOM 740 N N . ASN A 1 95 ? 1.223 -5.665 7.907 1.00 96.50 95 ASN A N 1
ATOM 741 C CA . ASN A 1 95 ? 1.328 -6.523 9.089 1.00 96.50 95 ASN A CA 1
ATOM 742 C C . ASN A 1 95 ? 0.048 -6.476 9.933 1.00 96.50 95 ASN A C 1
ATOM 744 O O . ASN A 1 95 ? -0.462 -7.519 10.325 1.00 96.50 95 ASN A O 1
ATOM 748 N N . TYR A 1 96 ? -0.516 -5.282 10.145 1.00 95.69 96 TYR A N 1
ATOM 749 C CA . TYR A 1 96 ? -1.774 -5.136 10.874 1.00 95.69 96 TYR A CA 1
ATOM 750 C C . TYR A 1 96 ? -2.915 -5.946 10.237 1.00 95.69 96 TYR A C 1
ATOM 752 O O . TYR A 1 96 ? -3.571 -6.706 10.944 1.00 95.69 96 TYR A O 1
ATOM 760 N N . TYR A 1 97 ? -3.129 -5.839 8.920 1.00 95.06 97 TYR A N 1
ATOM 761 C CA . TYR A 1 97 ? -4.197 -6.584 8.235 1.00 95.06 97 TYR A CA 1
ATOM 762 C C . TYR A 1 97 ? -3.934 -8.092 8.139 1.00 95.06 97 TYR A C 1
ATOM 764 O O . TYR A 1 97 ? -4.885 -8.865 8.059 1.00 95.06 97 TYR A O 1
ATOM 772 N N . ILE A 1 98 ? -2.670 -8.527 8.170 1.00 94.69 98 ILE A N 1
ATOM 773 C CA . ILE A 1 98 ? -2.316 -9.951 8.274 1.00 94.69 98 ILE A CA 1
ATOM 774 C C . ILE A 1 98 ? -2.697 -10.501 9.653 1.00 94.69 98 ILE A C 1
ATOM 776 O O . ILE A 1 98 ? -3.273 -11.584 9.739 1.00 94.69 98 ILE A O 1
ATOM 780 N N . ASP A 1 99 ? -2.404 -9.752 10.718 1.00 94.19 99 ASP A N 1
ATOM 781 C CA . ASP A 1 99 ? -2.689 -10.160 12.097 1.00 94.19 99 ASP A CA 1
ATOM 782 C C . ASP A 1 99 ? -4.185 -10.055 12.450 1.00 94.19 99 ASP A C 1
ATOM 784 O O . ASP A 1 99 ? -4.655 -10.717 13.377 1.00 94.19 99 ASP A O 1
ATOM 788 N N . HIS A 1 100 ? -4.945 -9.248 11.700 1.00 91.69 100 HIS A N 1
ATOM 789 C CA . HIS A 1 100 ? -6.368 -8.981 11.926 1.00 91.69 100 HIS A CA 1
ATOM 790 C C . HIS A 1 100 ? -7.202 -9.255 10.660 1.00 91.69 100 HIS A C 1
ATOM 792 O O . HIS A 1 100 ? -7.748 -8.316 10.071 1.00 91.69 100 HIS A O 1
ATOM 798 N N . PRO A 1 101 ? -7.330 -10.523 10.222 1.00 84.31 101 PRO A N 1
ATOM 799 C CA . PRO A 1 101 ? -8.195 -10.868 9.101 1.00 84.31 101 PRO A CA 1
ATOM 800 C C . PRO A 1 101 ? -9.662 -10.650 9.503 1.00 84.31 101 PRO A C 1
ATOM 802 O O . PRO A 1 101 ? -10.176 -11.341 10.386 1.00 84.31 101 PRO A O 1
ATOM 805 N N . GLN A 1 102 ? -10.317 -9.672 8.873 1.00 70.00 102 GLN A N 1
ATOM 806 C CA . GLN A 1 102 ? -11.745 -9.372 9.038 1.00 70.00 102 GLN A CA 1
ATOM 807 C C . GLN A 1 102 ? -12.556 -9.812 7.821 1.00 70.00 102 GLN A C 1
ATOM 809 O O . GLN A 1 102 ? -12.035 -9.691 6.688 1.00 70.00 102 GLN A O 1
#

Mean predicted aligned error: 11.34 Å

Solvent-accessible surface area (backbone atoms only — not comparable to full-atom values): 6094 Å² total; per-residue (Å²): 121,75,70,62,59,58,50,55,55,50,52,54,50,51,52,52,50,53,54,54,55,55,56,64,70,69,64,70,72,82,78,78,75,83,59,88,80,44,62,51,71,67,56,46,53,50,52,53,51,53,49,51,53,49,48,52,57,50,67,71,46,98,64,55,72,72,60,46,52,56,53,46,57,54,48,51,52,55,49,27,60,76,68,77,51,45,73,70,40,51,52,55,26,52,52,49,51,67,78,54,80,125

Secondary structure (DSSP, 8-state):
-HHHHHHHHHHHHHHHHHHHHHHHHT-----PPPPTTSPPHHHHHHHHHHHHHHHHHHHTS---HHHHHHHHHHHHHHHHHHTT--HHHHHHHHHHHHHS--

Radius of gyration: 27.82 Å; Cα contacts (8 Å, |Δi|>4): 36; chains: 1; bounding box: 75×35×64 Å

Sequence (102 aa):
MRKSVKRLCRENRVRLACAALVVLFFACGKKEGI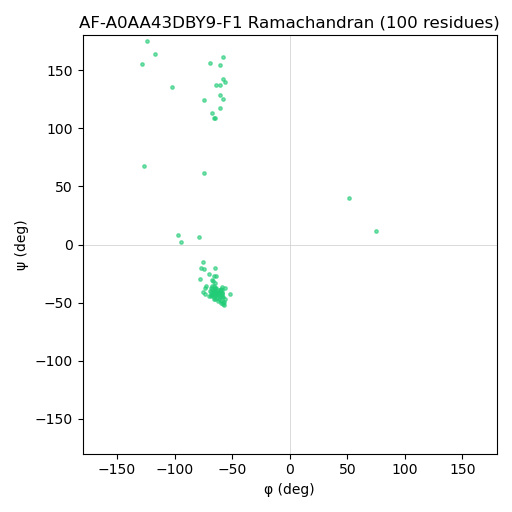PEGILSQDEMVNVLS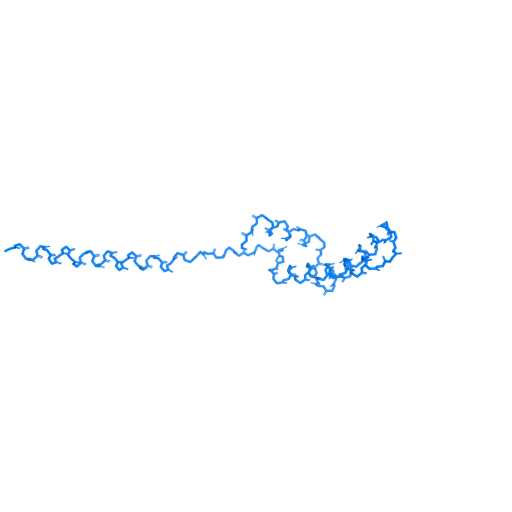ELYIAEQKVSTLSITRDSSRHIIAAKEGEIFEKLNTTDSTFKRSLNYYIDHPQ